Protein AF-A0A8H2HN13-F1 (afdb_monomer_lite)

Radius of gyration: 22.4 Å; chains: 1; bounding box: 30×19×78 Å

Structure (mmCIF, N/CA/C/O backbone):
data_AF-A0A8H2HN13-F1
#
_entry.id   AF-A0A8H2HN13-F1
#
loop_
_atom_site.group_PDB
_atom_site.id
_atom_site.type_symbol
_atom_site.label_atom_id
_atom_site.label_alt_id
_atom_site.label_comp_id
_atom_site.label_asym_id
_atom_site.label_entity_id
_atom_site.label_seq_id
_atom_site.pdbx_PDB_ins_code
_atom_site.Cartn_x
_atom_site.Cartn_y
_atom_site.Cartn_z
_atom_site.occupancy
_atom_site.B_iso_or_equiv
_atom_site.auth_seq_id
_atom_site.auth_comp_id
_atom_site.auth_asym_id
_atom_site.auth_atom_id
_atom_site.pdbx_PDB_model_num
ATOM 1 N N . MET A 1 1 ? -14.056 -3.056 25.991 1.00 45.50 1 MET A N 1
ATOM 2 C CA . MET A 1 1 ? -13.166 -2.652 24.880 1.00 45.50 1 MET A CA 1
ATOM 3 C C . MET A 1 1 ? -14.004 -1.915 23.842 1.00 45.50 1 MET A C 1
ATOM 5 O O . MET A 1 1 ? -14.759 -2.570 23.143 1.00 45.50 1 MET A O 1
ATOM 9 N N . ALA A 1 2 ? -13.962 -0.580 23.796 1.00 52.31 2 ALA A N 1
ATOM 10 C CA . ALA A 1 2 ? -14.734 0.209 22.820 1.00 52.31 2 ALA A CA 1
ATOM 11 C C . ALA A 1 2 ? -14.078 1.577 22.530 1.00 52.31 2 ALA A C 1
ATOM 13 O O . ALA A 1 2 ? -14.755 2.594 22.452 1.00 52.31 2 ALA A O 1
ATOM 14 N N . LEU A 1 3 ? -12.744 1.620 22.406 1.00 58.16 3 LEU A N 1
ATOM 15 C CA . LEU A 1 3 ? -12.047 2.841 21.965 1.00 58.16 3 LEU A CA 1
ATOM 16 C C . LEU A 1 3 ? -12.113 3.004 20.434 1.00 58.16 3 LEU A C 1
ATOM 18 O O . LEU A 1 3 ? -12.082 4.109 19.902 1.00 58.16 3 LEU A O 1
ATOM 22 N N . SER A 1 4 ? -12.237 1.888 19.707 1.00 57.34 4 SER A N 1
ATOM 23 C CA . SER A 1 4 ? -12.197 1.854 18.243 1.00 57.34 4 SER A CA 1
ATOM 24 C C . SER A 1 4 ? -13.470 2.360 17.568 1.00 57.34 4 SER A C 1
ATOM 26 O O . SER A 1 4 ? -13.464 2.508 16.353 1.00 57.34 4 SER A O 1
ATOM 28 N N . THR A 1 5 ? -14.550 2.655 18.295 1.00 60.50 5 THR A N 1
ATOM 29 C CA . THR A 1 5 ? -15.780 3.245 17.729 1.00 60.50 5 THR A CA 1
ATOM 30 C C . THR A 1 5 ? -15.866 4.759 17.919 1.00 60.50 5 THR A C 1
ATOM 32 O O . THR A 1 5 ? -16.649 5.390 17.220 1.00 60.50 5 THR A O 1
ATOM 35 N N . SER A 1 6 ? -15.060 5.349 18.811 1.00 69.12 6 SER A N 1
ATOM 36 C CA . SER A 1 6 ? -15.041 6.797 19.083 1.00 69.12 6 SER A CA 1
ATOM 37 C C . SER A 1 6 ? -13.799 7.518 18.556 1.00 69.12 6 SER A C 1
ATOM 39 O O . SER A 1 6 ? -13.800 8.743 18.475 1.00 69.12 6 SER A O 1
ATOM 41 N N . LEU A 1 7 ? -12.735 6.786 18.206 1.00 79.31 7 LEU A N 1
ATOM 42 C CA . LEU A 1 7 ? -11.509 7.387 17.681 1.00 79.31 7 LEU A CA 1
ATOM 43 C C . LEU A 1 7 ? -11.776 8.111 16.353 1.00 79.31 7 LEU A C 1
ATOM 45 O O . LEU A 1 7 ? -12.386 7.490 15.492 1.00 79.31 7 LEU A O 1
ATOM 49 N N . PRO A 1 8 ? -11.282 9.332 16.114 1.00 89.19 8 PRO A N 1
ATOM 50 C CA . PRO A 1 8 ? -11.290 9.954 14.789 1.00 89.19 8 PRO A CA 1
ATOM 51 C C . PRO A 1 8 ? -10.634 9.073 13.715 1.00 89.19 8 PRO A C 1
ATOM 53 O O . PRO A 1 8 ? -9.735 8.278 14.010 1.00 89.19 8 PRO A O 1
ATOM 56 N N . THR A 1 9 ? -11.094 9.190 12.469 1.00 90.06 9 THR A N 1
ATOM 57 C CA . THR A 1 9 ? -10.590 8.383 11.343 1.00 90.06 9 THR A CA 1
ATOM 58 C C . THR A 1 9 ? -9.098 8.623 11.107 1.00 90.06 9 THR A C 1
ATOM 60 O O . THR A 1 9 ? -8.364 7.683 10.828 1.00 90.06 9 THR A O 1
ATOM 63 N N . GLU A 1 10 ? -8.618 9.843 11.331 1.00 90.12 10 GLU A N 1
ATOM 64 C CA . GLU A 1 10 ? -7.220 10.250 11.182 1.00 90.12 10 GLU A CA 1
ATOM 65 C C . GLU A 1 10 ? -6.292 9.471 12.121 1.00 90.12 10 GLU A C 1
ATOM 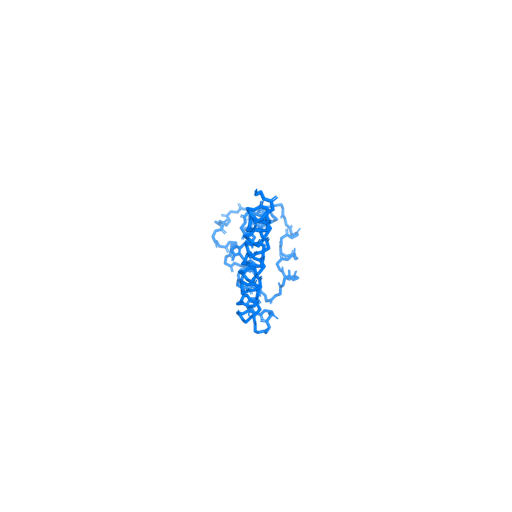67 O O . GLU A 1 10 ? -5.192 9.078 11.736 1.00 90.12 10 GLU A O 1
ATOM 72 N N . LEU A 1 11 ? -6.742 9.198 13.351 1.00 91.69 11 LEU A N 1
ATOM 7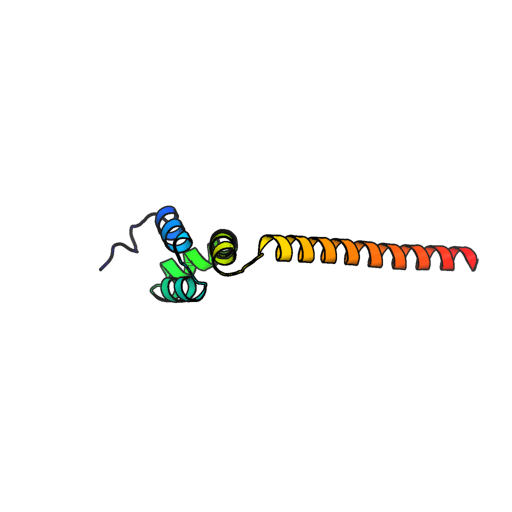3 C CA . LEU A 1 11 ? -5.963 8.399 14.297 1.00 91.69 11 LEU A CA 1
ATOM 74 C C . LEU A 1 11 ? -5.916 6.932 13.881 1.00 91.69 11 LEU A C 1
ATOM 76 O O . LEU A 1 11 ? -4.880 6.290 14.021 1.00 91.69 11 LEU A O 1
ATOM 80 N N . VAL A 1 12 ? -7.012 6.408 13.333 1.00 91.75 12 VAL A N 1
ATOM 81 C CA . VAL A 1 12 ? -7.038 5.049 12.784 1.00 91.75 12 VAL A CA 1
ATOM 82 C C . VAL A 1 12 ? -6.087 4.928 11.590 1.00 91.75 12 VAL A C 1
ATOM 84 O O . VAL A 1 12 ? -5.357 3.945 11.500 1.00 91.75 12 VAL A O 1
ATOM 87 N N . LEU A 1 13 ? -6.046 5.933 10.710 1.00 92.75 13 LEU A N 1
ATOM 88 C CA . LEU A 1 13 ? -5.117 5.969 9.577 1.00 92.75 13 LEU A CA 1
ATOM 89 C C . LEU A 1 13 ? -3.658 5.987 10.037 1.00 92.75 13 LEU A C 1
ATOM 91 O O . LEU A 1 13 ? -2.869 5.199 9.528 1.00 92.75 13 LEU A O 1
ATOM 95 N N . ARG A 1 14 ? -3.314 6.773 11.066 1.00 91.81 14 ARG A N 1
ATOM 96 C CA . ARG A 1 14 ? -1.962 6.724 11.650 1.00 91.81 14 ARG A CA 1
ATOM 97 C C . ARG A 1 14 ? -1.600 5.347 12.199 1.00 91.81 14 ARG A C 1
ATOM 99 O O . ARG A 1 14 ? -0.479 4.897 12.016 1.00 91.81 14 ARG A O 1
ATOM 106 N N . VAL A 1 15 ? -2.536 4.648 12.845 1.00 92.62 15 VAL A N 1
ATOM 107 C CA . VAL A 1 15 ? -2.280 3.273 13.316 1.00 92.62 15 VAL A CA 1
ATOM 108 C C . VAL A 1 15 ? -1.997 2.336 12.139 1.00 92.62 15 VAL A C 1
ATOM 110 O O . VAL A 1 15 ? -1.104 1.498 12.228 1.00 92.62 15 VAL A O 1
ATOM 113 N N . TYR A 1 16 ? -2.720 2.492 11.029 1.00 93.38 16 TYR A N 1
ATOM 114 C CA . TYR A 1 16 ? -2.449 1.734 9.812 1.00 93.38 16 TYR A CA 1
ATOM 115 C C . TYR A 1 16 ? -1.090 2.061 9.181 1.00 93.38 16 TYR A C 1
ATOM 117 O O . TYR A 1 16 ? -0.413 1.157 8.699 1.00 93.38 16 TYR A O 1
ATOM 125 N N . GLU A 1 17 ? -0.678 3.329 9.186 1.00 91.50 17 GLU A N 1
ATOM 126 C CA . GLU A 1 17 ? 0.634 3.754 8.685 1.00 91.50 17 GLU A CA 1
ATOM 127 C C . GLU A 1 17 ? 1.787 3.151 9.490 1.00 91.50 17 GLU A C 1
ATOM 129 O O . GLU A 1 17 ? 2.856 2.921 8.932 1.00 91.50 17 GLU A O 1
ATOM 134 N N . GLU A 1 18 ? 1.584 2.843 10.773 1.00 91.69 18 GLU A N 1
ATOM 135 C CA . GLU A 1 18 ? 2.587 2.202 11.633 1.00 91.69 18 GLU A CA 1
ATOM 136 C C . GLU A 1 18 ? 2.727 0.688 11.407 1.00 91.69 18 GLU A C 1
ATOM 138 O O . GLU A 1 18 ? 3.711 0.086 11.852 1.00 91.69 18 GLU A O 1
ATOM 143 N N . CYS A 1 19 ? 1.808 0.063 10.663 1.00 92.44 19 CYS A N 1
ATOM 144 C CA . CYS A 1 19 ? 1.950 -1.333 10.263 1.00 92.44 19 CYS A CA 1
ATOM 145 C C . CYS A 1 19 ? 3.266 -1.554 9.496 1.00 92.44 19 CYS A C 1
ATOM 147 O O . CYS A 1 19 ? 3.718 -0.704 8.718 1.00 92.44 19 CYS A O 1
ATOM 149 N N . GLN A 1 20 ? 3.890 -2.708 9.737 1.00 90.88 20 GLN A N 1
ATOM 150 C CA . GLN A 1 20 ? 5.180 -3.064 9.142 1.00 90.88 20 GLN A CA 1
ATOM 151 C C . GLN A 1 20 ? 5.006 -3.956 7.920 1.00 90.88 20 GLN A C 1
ATOM 153 O O . GLN A 1 20 ? 5.840 -3.935 7.024 1.00 90.88 20 GLN A O 1
ATOM 158 N N . THR A 1 21 ? 3.913 -4.717 7.862 1.00 91.44 21 THR A N 1
ATOM 159 C CA . THR A 1 21 ? 3.586 -5.588 6.736 1.00 91.44 21 THR A CA 1
ATOM 160 C C . THR A 1 21 ? 2.151 -5.384 6.259 1.00 91.44 21 THR A C 1
ATOM 162 O O . THR A 1 21 ? 1.274 -4.945 7.006 1.00 91.44 21 THR A O 1
ATOM 165 N N . PHE A 1 22 ? 1.869 -5.778 5.014 1.00 90.81 22 PHE A N 1
ATOM 166 C CA . PHE A 1 22 ? 0.489 -5.847 4.521 1.00 90.81 22 PHE A CA 1
ATOM 167 C C . PHE A 1 22 ? -0.368 -6.834 5.321 1.00 90.81 22 PHE A C 1
ATOM 169 O O . PHE A 1 22 ? -1.573 -6.626 5.456 1.00 90.81 22 PHE A O 1
ATOM 176 N N . THR A 1 23 ? 0.242 -7.879 5.882 1.00 93.00 23 THR A N 1
ATOM 177 C CA . THR A 1 23 ? -0.443 -8.835 6.756 1.00 93.00 23 THR A CA 1
ATOM 178 C C . THR A 1 23 ? -0.967 -8.152 8.017 1.00 93.00 23 THR A C 1
ATOM 180 O O . THR A 1 23 ? -2.111 -8.392 8.396 1.00 93.00 23 THR A O 1
ATOM 183 N N . ASP A 1 24 ? -0.196 -7.245 8.621 1.00 93.69 24 ASP A N 1
ATOM 184 C CA . ASP A 1 24 ? -0.631 -6.492 9.807 1.00 93.69 24 ASP A CA 1
ATOM 185 C C . ASP A 1 24 ? -1.843 -5.611 9.493 1.00 93.69 24 ASP A C 1
ATOM 187 O O . ASP A 1 24 ? -2.822 -5.604 10.240 1.00 93.69 24 ASP A O 1
ATOM 191 N N . VAL A 1 25 ? -1.818 -4.931 8.343 1.00 93.44 25 VAL A N 1
ATOM 192 C CA . VAL A 1 25 ? -2.930 -4.098 7.859 1.00 93.44 25 VAL A CA 1
ATOM 193 C C . VAL A 1 25 ? -4.190 -4.939 7.645 1.00 93.44 25 VAL A C 1
ATOM 195 O O . VAL A 1 25 ? -5.281 -4.566 8.087 1.00 93.44 25 VAL A O 1
ATOM 198 N N . VAL A 1 26 ? -4.054 -6.099 6.993 1.00 93.12 26 VAL A N 1
ATOM 199 C CA . VAL A 1 26 ? -5.174 -7.021 6.756 1.00 93.12 26 VAL A CA 1
ATOM 200 C C . VAL A 1 26 ? -5.731 -7.532 8.083 1.00 93.12 26 VAL A C 1
ATOM 202 O O . VAL A 1 26 ? -6.942 -7.453 8.295 1.00 93.12 26 VAL A O 1
ATOM 205 N N . ASN A 1 27 ? -4.872 -7.957 9.008 1.00 95.06 27 ASN A N 1
ATOM 206 C CA . ASN A 1 27 ? -5.286 -8.416 10.330 1.00 95.06 27 ASN A CA 1
ATOM 207 C C . ASN A 1 27 ? -6.029 -7.313 11.095 1.00 95.06 27 ASN A C 1
ATOM 209 O O . ASN A 1 27 ? -7.136 -7.555 11.574 1.00 95.06 27 ASN A O 1
ATOM 213 N N . LEU A 1 28 ? -5.503 -6.086 11.119 1.00 93.38 28 LEU A N 1
ATOM 214 C CA . LEU A 1 28 ? -6.139 -4.943 11.778 1.00 93.38 28 LEU A CA 1
ATOM 215 C C . LEU A 1 28 ? -7.503 -4.599 11.156 1.00 93.38 28 LEU A C 1
ATOM 217 O O . LEU A 1 28 ? -8.489 -4.404 11.866 1.00 93.38 28 LEU A O 1
ATOM 221 N N . SER A 1 29 ? -7.595 -4.577 9.823 1.00 93.31 29 SER A N 1
ATOM 222 C CA . SER A 1 29 ? -8.863 -4.345 9.112 1.00 93.31 29 SER A CA 1
ATOM 223 C C . SER A 1 29 ? -9.890 -5.462 9.320 1.00 93.31 29 SER A C 1
ATOM 225 O O . SER A 1 29 ? -11.095 -5.229 9.221 1.00 93.31 29 SER A O 1
ATOM 227 N N . SER A 1 30 ? -9.449 -6.676 9.654 1.00 94.50 30 SER A N 1
ATOM 228 C CA . SER A 1 30 ? -10.348 -7.796 9.922 1.00 94.50 30 SER A CA 1
ATOM 229 C C . SER A 1 30 ? -11.040 -7.704 11.288 1.00 94.50 30 SER A C 1
ATOM 231 O O . SER A 1 30 ? -12.119 -8.277 11.441 1.00 94.50 30 SER A O 1
ATOM 233 N N . CYS A 1 31 ? -10.483 -6.941 12.240 1.00 92.88 31 CYS A N 1
ATOM 234 C CA . CYS A 1 31 ? -10.953 -6.894 13.625 1.00 92.88 31 CYS A CA 1
ATOM 235 C C . CYS A 1 31 ? -12.371 -6.331 13.787 1.00 92.88 31 CYS A C 1
ATOM 237 O O . CYS A 1 31 ? -13.104 -6.778 14.668 1.00 92.88 31 CYS A O 1
ATOM 239 N N . CYS A 1 32 ? -12.776 -5.341 12.984 1.00 91.69 32 CYS A N 1
ATOM 240 C CA . CYS A 1 32 ? -14.151 -4.841 13.011 1.00 91.69 32 CYS A CA 1
ATOM 241 C C . CYS A 1 32 ? -14.572 -4.162 11.703 1.00 91.69 32 CYS A C 1
ATOM 243 O O . CYS A 1 32 ? -13.743 -3.755 10.889 1.00 91.69 32 CYS A O 1
ATOM 245 N N . VAL A 1 33 ? -15.889 -4.001 11.531 1.00 92.56 33 VAL A N 1
ATOM 246 C CA . VAL A 1 33 ? -16.502 -3.400 10.333 1.00 92.56 33 VAL A CA 1
ATOM 247 C C . VAL A 1 33 ? -15.969 -1.993 10.068 1.00 92.56 33 VAL A C 1
ATOM 249 O O . VAL A 1 33 ? -15.641 -1.674 8.931 1.00 92.56 33 VAL A O 1
ATOM 252 N N . ARG A 1 34 ? -15.817 -1.173 11.114 1.00 90.94 34 ARG A N 1
ATOM 253 C CA . ARG A 1 34 ? -15.334 0.204 10.976 1.00 90.94 34 ARG A CA 1
ATOM 254 C C . ARG A 1 34 ? -13.905 0.266 10.433 1.00 90.94 34 ARG A C 1
ATOM 256 O O . ARG A 1 34 ? -13.638 1.032 9.515 1.00 90.94 34 ARG A O 1
ATOM 263 N N . LEU A 1 35 ? -12.997 -0.540 10.984 1.00 92.88 35 LEU A N 1
ATOM 264 C CA . LEU A 1 35 ? -11.604 -0.598 10.529 1.00 92.88 35 LEU A CA 1
ATOM 265 C C . LEU A 1 35 ? -11.524 -1.098 9.086 1.00 92.88 35 LEU A C 1
ATOM 267 O O . LEU A 1 35 ? -10.846 -0.498 8.256 1.00 92.88 35 LEU A O 1
ATOM 271 N N . ARG A 1 36 ? -12.306 -2.132 8.759 1.00 93.94 36 ARG A N 1
ATOM 272 C CA . ARG A 1 36 ? -12.440 -2.628 7.388 1.00 93.94 36 ARG A CA 1
ATOM 273 C C . ARG A 1 36 ? -12.890 -1.542 6.414 1.00 93.94 36 ARG A C 1
ATOM 275 O O . ARG A 1 36 ? -12.329 -1.435 5.329 1.00 93.94 36 ARG A O 1
ATOM 282 N N . GLN A 1 37 ? -13.892 -0.755 6.796 1.00 93.56 37 GLN A N 1
ATOM 283 C CA . GLN A 1 37 ? -14.419 0.321 5.965 1.00 93.56 37 GLN A CA 1
ATOM 284 C C . GLN A 1 37 ? -13.380 1.428 5.750 1.00 93.56 37 GLN A C 1
ATOM 286 O O . GLN A 1 37 ? -13.105 1.776 4.606 1.00 93.56 37 GLN A O 1
ATOM 291 N N . ILE A 1 38 ? -12.729 1.894 6.823 1.00 92.75 38 ILE A N 1
ATOM 292 C CA . ILE A 1 38 ? -11.665 2.909 6.740 1.00 92.75 38 ILE A CA 1
ATOM 293 C C . ILE A 1 38 ? -10.530 2.432 5.827 1.00 92.75 38 ILE A C 1
ATOM 295 O O . ILE A 1 38 ? -10.060 3.198 4.986 1.00 92.75 38 ILE A O 1
ATOM 299 N N . TRP A 1 39 ? -10.121 1.166 5.948 1.00 92.69 39 TRP A N 1
ATOM 300 C CA . TRP A 1 39 ? -9.124 0.565 5.063 1.00 92.69 39 TRP A CA 1
ATOM 301 C C . TRP A 1 39 ? -9.558 0.575 3.594 1.00 92.69 39 TRP A C 1
ATOM 303 O O . TRP A 1 39 ? -8.767 0.948 2.734 1.00 92.69 39 TRP A O 1
ATOM 313 N N . HIS A 1 40 ? -10.798 0.187 3.287 1.00 92.94 40 HIS A N 1
ATOM 314 C CA . HIS A 1 40 ? -11.286 0.180 1.906 1.00 92.94 40 HIS A CA 1
ATOM 315 C C . HIS A 1 40 ? -11.364 1.579 1.293 1.00 92.94 40 HIS A C 1
ATOM 317 O O . HIS A 1 40 ? -11.006 1.739 0.130 1.00 92.94 40 HIS A O 1
ATOM 323 N N . GLU A 1 41 ? -11.804 2.571 2.063 1.00 93.94 41 GLU A N 1
ATOM 324 C CA . GLU A 1 41 ? -11.954 3.955 1.598 1.00 93.94 41 GLU A CA 1
ATOM 325 C C . GLU A 1 41 ? -10.606 4.668 1.412 1.00 93.94 41 GLU A C 1
ATOM 327 O O . GLU A 1 41 ? -10.488 5.535 0.553 1.00 93.94 41 GLU A O 1
ATOM 332 N N . ASN A 1 42 ? -9.578 4.290 2.180 1.00 92.50 42 ASN A N 1
ATOM 333 C CA . ASN A 1 42 ? -8.283 4.988 2.218 1.00 92.50 42 ASN A CA 1
ATOM 334 C C . ASN A 1 42 ? -7.110 4.104 1.775 1.00 92.50 42 ASN A C 1
ATOM 336 O O . ASN A 1 42 ? -5.950 4.382 2.090 1.00 92.50 42 ASN A O 1
ATOM 340 N N . ARG A 1 43 ? -7.404 3.017 1.057 1.00 88.56 43 ARG A N 1
ATOM 341 C CA . ARG A 1 43 ? -6.427 1.984 0.707 1.00 88.56 43 ARG A CA 1
ATOM 342 C C . ARG A 1 43 ? -5.199 2.547 0.009 1.00 88.56 43 ARG A C 1
ATOM 344 O O . ARG A 1 43 ? -4.086 2.167 0.353 1.00 88.56 43 ARG A O 1
ATOM 351 N N . ASP A 1 44 ? -5.403 3.447 -0.944 1.00 85.25 44 ASP A N 1
ATOM 352 C CA . ASP A 1 44 ? -4.329 3.993 -1.776 1.00 85.25 44 ASP A CA 1
ATOM 353 C C . ASP A 1 44 ? -3.351 4.847 -0.960 1.00 85.25 44 ASP A C 1
ATOM 355 O O . ASP A 1 44 ? -2.146 4.823 -1.205 1.00 85.25 44 ASP A O 1
ATOM 359 N N . VAL A 1 45 ? -3.867 5.548 0.053 1.00 86.62 45 VAL A N 1
ATOM 360 C CA . VAL A 1 45 ? -3.075 6.398 0.949 1.00 86.62 45 VAL A CA 1
ATOM 361 C C . VAL A 1 45 ? -2.261 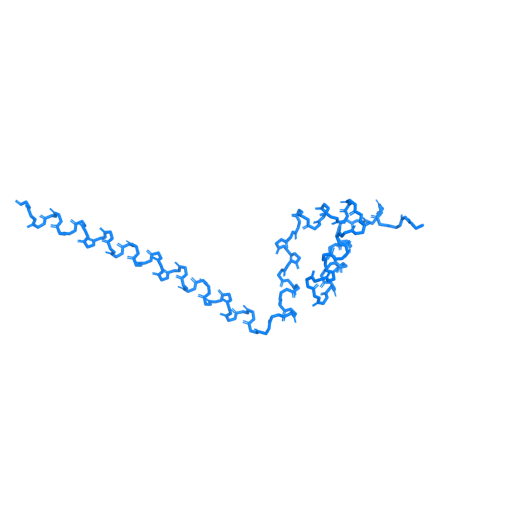5.546 1.918 1.00 86.62 45 VAL A C 1
ATOM 363 O O . VAL A 1 45 ? -1.082 5.809 2.116 1.00 86.62 45 VAL A O 1
ATOM 366 N N . VAL A 1 46 ? -2.862 4.498 2.485 1.00 88.25 46 VAL A N 1
ATOM 367 C CA . VAL A 1 46 ? -2.221 3.646 3.501 1.00 88.25 46 VAL A CA 1
ATOM 368 C C . VAL A 1 46 ? -1.279 2.606 2.889 1.00 88.25 46 VAL A C 1
ATOM 370 O O . VAL A 1 46 ? -0.237 2.285 3.460 1.00 88.25 46 VAL A O 1
ATOM 373 N N . ALA A 1 47 ? -1.624 2.050 1.726 1.00 86.38 47 ALA A N 1
ATOM 374 C CA . ALA A 1 47 ? -0.842 0.983 1.111 1.00 86.38 47 ALA A CA 1
ATOM 375 C C . ALA A 1 47 ? 0.551 1.457 0.685 1.00 86.38 47 ALA A C 1
ATOM 377 O O . ALA A 1 47 ? 1.489 0.666 0.720 1.00 86.38 47 ALA A O 1
ATOM 378 N N . PHE A 1 48 ? 0.697 2.727 0.303 1.00 86.38 48 PHE A N 1
ATOM 379 C CA . PHE A 1 48 ? 1.958 3.274 -0.189 1.00 86.38 48 PHE A CA 1
ATOM 380 C C . PHE A 1 48 ? 3.047 3.378 0.904 1.00 86.38 48 PHE A C 1
ATOM 382 O O . PHE A 1 48 ? 4.124 2.814 0.701 1.00 86.38 48 PHE A O 1
ATOM 389 N N . PRO A 1 49 ? 2.798 3.979 2.088 1.00 87.06 49 PRO A N 1
ATOM 390 C CA . PRO A 1 49 ? 3.733 3.944 3.215 1.00 87.06 49 PRO A CA 1
ATOM 391 C C . PRO A 1 49 ? 4.125 2.528 3.643 1.00 87.06 49 PRO A C 1
ATOM 393 O O . PRO A 1 49 ? 5.288 2.271 3.940 1.00 87.06 49 PRO A O 1
ATOM 396 N N . VAL A 1 50 ? 3.174 1.590 3.647 1.00 88.94 50 VAL A N 1
ATOM 397 C CA . VAL A 1 50 ? 3.448 0.191 4.007 1.00 88.94 50 VAL A CA 1
ATOM 398 C C . VAL A 1 50 ? 4.297 -0.490 2.930 1.00 88.94 50 VAL A C 1
ATOM 400 O O . VAL A 1 50 ? 5.247 -1.200 3.254 1.00 88.94 50 VAL A O 1
ATOM 403 N N . ALA A 1 51 ? 4.024 -0.229 1.649 1.00 85.56 51 ALA A N 1
ATOM 404 C CA . ALA A 1 51 ? 4.825 -0.736 0.538 1.00 85.56 51 ALA A CA 1
ATOM 405 C C . ALA A 1 51 ? 6.287 -0.281 0.631 1.00 85.56 51 ALA A C 1
ATOM 407 O O . ALA A 1 51 ? 7.178 -1.110 0.469 1.00 85.56 51 ALA A O 1
ATOM 408 N N . LEU A 1 52 ? 6.528 0.997 0.951 1.00 85.38 52 LEU A N 1
ATOM 409 C CA . LEU A 1 52 ? 7.876 1.553 1.125 1.00 85.38 52 LEU A CA 1
ATOM 410 C C . LEU A 1 52 ? 8.690 0.830 2.207 1.00 85.38 52 LEU A C 1
ATOM 412 O O . LEU A 1 52 ? 9.905 0.716 2.076 1.00 85.38 52 LEU A O 1
ATOM 416 N N . LYS A 1 53 ? 8.040 0.330 3.265 1.00 86.25 53 LYS A N 1
ATOM 417 C CA . LYS A 1 53 ? 8.712 -0.423 4.338 1.00 86.25 53 LYS A CA 1
ATOM 418 C C . LYS A 1 53 ? 9.023 -1.867 3.944 1.00 86.25 53 LYS A C 1
ATOM 420 O O . LYS A 1 53 ? 10.030 -2.416 4.379 1.00 86.25 53 LYS A O 1
ATOM 425 N N . VAL A 1 54 ? 8.145 -2.494 3.159 1.00 85.62 54 VAL A N 1
ATOM 426 C CA . VAL A 1 54 ? 8.203 -3.936 2.855 1.00 85.62 54 VAL A CA 1
ATOM 427 C C . VAL A 1 54 ? 9.011 -4.235 1.594 1.00 85.62 54 VAL A C 1
ATOM 429 O O . VAL A 1 54 ? 9.642 -5.287 1.504 1.00 85.62 54 VAL A O 1
ATOM 432 N N . LEU A 1 55 ? 8.963 -3.351 0.597 1.00 80.69 55 LEU A N 1
ATOM 433 C CA . LEU A 1 55 ? 9.541 -3.593 -0.719 1.00 80.69 55 LEU A CA 1
ATOM 434 C C . LEU A 1 55 ? 10.893 -2.881 -0.851 1.00 80.69 55 LEU A C 1
ATOM 436 O O . LEU A 1 55 ? 10.927 -1.657 -1.005 1.00 80.69 55 LEU A O 1
ATOM 440 N N . PRO A 1 56 ? 12.020 -3.618 -0.848 1.00 73.50 56 PRO A N 1
ATOM 441 C CA . PRO A 1 56 ? 13.300 -3.023 -1.197 1.00 73.50 56 PRO A CA 1
ATOM 442 C C . PRO A 1 56 ? 13.236 -2.478 -2.631 1.00 73.50 56 PRO A C 1
ATOM 444 O O . PRO A 1 56 ? 12.722 -3.143 -3.530 1.00 73.50 56 PRO A O 1
ATOM 447 N N . ALA A 1 57 ? 13.746 -1.258 -2.830 1.00 81.81 57 ALA A N 1
ATOM 448 C CA . ALA A 1 57 ? 13.736 -0.543 -4.112 1.00 81.81 57 ALA A CA 1
ATOM 449 C C . ALA A 1 57 ? 12.329 -0.281 -4.704 1.00 81.81 57 ALA A C 1
ATOM 451 O O . ALA A 1 57 ? 12.141 -0.278 -5.922 1.00 81.81 57 ALA A O 1
ATOM 452 N N . PHE A 1 58 ? 11.323 -0.033 -3.854 1.00 81.12 58 PHE A N 1
ATOM 453 C CA . PHE A 1 58 ? 9.964 0.303 -4.300 1.00 81.12 58 PHE A CA 1
ATOM 454 C C . PHE A 1 58 ? 9.918 1.491 -5.276 1.00 81.12 58 PHE A C 1
ATOM 456 O O . PHE A 1 58 ? 9.186 1.447 -6.266 1.00 81.12 58 PHE A O 1
ATOM 463 N N . ASP A 1 59 ? 10.739 2.518 -5.046 1.00 80.50 59 ASP A N 1
ATOM 464 C CA . ASP A 1 59 ? 10.836 3.675 -5.941 1.00 80.50 59 ASP A CA 1
ATOM 465 C C . ASP A 1 59 ? 11.328 3.282 -7.340 1.00 80.50 59 ASP A C 1
ATOM 467 O O . ASP A 1 59 ? 10.730 3.687 -8.340 1.00 80.50 59 ASP A O 1
ATOM 471 N N . ASP A 1 60 ? 12.343 2.420 -7.433 1.00 83.81 60 ASP A N 1
ATOM 472 C CA . ASP A 1 60 ? 12.855 1.926 -8.716 1.00 83.81 60 ASP A CA 1
ATOM 473 C C . ASP A 1 60 ? 11.803 1.088 -9.450 1.00 83.81 60 ASP A C 1
ATOM 475 O O . ASP A 1 60 ? 11.631 1.207 -10.670 1.00 83.81 60 ASP A O 1
ATOM 479 N N . ALA A 1 61 ? 11.039 0.277 -8.713 1.00 84.62 61 ALA A N 1
ATOM 480 C CA . ALA A 1 61 ? 9.921 -0.474 -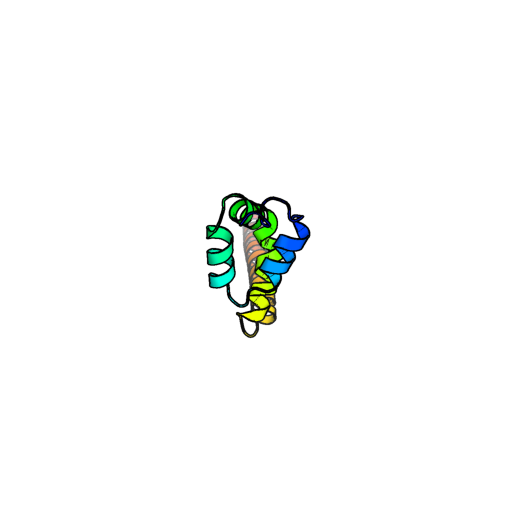9.270 1.00 84.62 61 ALA A CA 1
ATOM 481 C C . ALA A 1 61 ? 8.839 0.468 -9.828 1.00 84.62 61 ALA A C 1
ATOM 483 O O . ALA A 1 61 ? 8.355 0.264 -10.945 1.00 84.62 61 ALA A O 1
ATOM 484 N N . LEU A 1 62 ? 8.496 1.542 -9.109 1.00 84.50 62 LEU A N 1
ATOM 485 C CA . LEU A 1 62 ? 7.535 2.546 -9.573 1.00 84.50 62 LEU A CA 1
ATOM 486 C C . LEU A 1 62 ? 8.027 3.306 -10.806 1.00 84.50 62 LEU A C 1
ATOM 488 O O . LEU A 1 62 ? 7.254 3.506 -11.749 1.00 84.50 62 LEU A O 1
ATOM 492 N N . ILE A 1 63 ? 9.300 3.708 -10.827 1.00 88.25 63 ILE A N 1
ATOM 493 C CA . ILE A 1 63 ? 9.933 4.345 -11.988 1.00 88.25 63 ILE A CA 1
ATOM 494 C C . ILE A 1 63 ? 9.850 3.408 -13.194 1.00 88.25 63 ILE A C 1
ATOM 496 O O . ILE A 1 63 ? 9.409 3.822 -14.268 1.00 88.25 63 ILE A O 1
ATOM 500 N N . THR A 1 64 ? 10.184 2.132 -13.006 1.00 91.25 64 THR A N 1
ATOM 501 C CA . THR A 1 64 ? 10.149 1.114 -14.063 1.00 91.25 64 THR A CA 1
ATOM 502 C C . THR A 1 64 ? 8.737 0.908 -14.609 1.00 91.25 64 THR A C 1
ATOM 504 O O . THR A 1 64 ? 8.540 0.887 -15.827 1.00 91.25 64 THR A O 1
ATOM 507 N N . ILE A 1 65 ? 7.728 0.817 -13.737 1.00 89.75 65 ILE A N 1
ATOM 508 C CA . ILE A 1 65 ? 6.319 0.695 -14.142 1.00 89.75 65 ILE A CA 1
ATOM 509 C C . ILE A 1 65 ? 5.896 1.911 -14.976 1.00 89.75 65 ILE A C 1
ATOM 511 O O . ILE A 1 65 ? 5.309 1.751 -16.051 1.00 89.75 65 ILE A O 1
ATOM 515 N N . ARG A 1 66 ? 6.230 3.128 -14.527 1.00 90.50 66 ARG A N 1
ATOM 516 C CA . ARG A 1 66 ? 5.905 4.368 -15.250 1.00 90.50 66 ARG A CA 1
ATOM 517 C C . ARG A 1 66 ? 6.605 4.432 -16.606 1.00 90.50 66 ARG A C 1
ATOM 519 O O . ARG A 1 66 ? 5.952 4.715 -17.610 1.00 90.50 66 ARG A O 1
ATOM 526 N N . ALA A 1 67 ? 7.896 4.114 -16.657 1.00 92.94 67 ALA A N 1
ATOM 527 C CA . ALA A 1 67 ? 8.666 4.081 -17.897 1.00 92.94 67 ALA A CA 1
ATOM 528 C C . ALA A 1 67 ? 8.082 3.069 -18.895 1.00 92.94 67 ALA A C 1
ATOM 530 O O . ALA A 1 67 ? 7.911 3.382 -20.073 1.00 92.94 67 ALA A O 1
ATOM 531 N N . THR A 1 68 ? 7.684 1.889 -18.414 1.00 94.75 68 THR A N 1
ATOM 532 C CA . THR A 1 68 ? 7.062 0.842 -19.237 1.00 94.75 68 THR A CA 1
ATOM 533 C C . THR A 1 68 ? 5.707 1.292 -19.792 1.00 94.75 68 THR A C 1
ATOM 535 O O . THR A 1 68 ? 5.410 1.063 -20.966 1.00 94.75 68 THR A O 1
ATOM 538 N N . ALA A 1 69 ? 4.890 1.980 -18.988 1.00 93.50 69 ALA A N 1
ATOM 539 C CA . ALA A 1 69 ? 3.608 2.524 -19.435 1.00 93.50 69 ALA A CA 1
ATOM 540 C C . ALA A 1 69 ? 3.779 3.579 -20.545 1.00 93.50 69 ALA A C 1
ATOM 542 O O . ALA A 1 69 ? 3.059 3.541 -21.545 1.00 93.50 69 ALA A O 1
ATOM 543 N N . VAL A 1 70 ? 4.766 4.471 -20.405 1.00 93.69 70 VAL A N 1
ATOM 544 C CA . VAL A 1 70 ? 5.106 5.481 -21.423 1.00 93.69 70 VAL A CA 1
ATOM 545 C C . VAL A 1 70 ? 5.659 4.830 -22.693 1.00 93.69 70 VAL A C 1
ATOM 547 O O . VAL A 1 70 ? 5.252 5.176 -23.801 1.00 93.69 70 VAL A O 1
ATOM 550 N N . ALA A 1 71 ? 6.550 3.846 -22.565 1.00 94.19 71 ALA A N 1
ATOM 551 C CA . ALA A 1 71 ? 7.077 3.120 -23.717 1.00 94.19 71 ALA A CA 1
ATOM 552 C C . ALA A 1 71 ? 5.953 2.424 -24.504 1.00 94.19 71 ALA A C 1
ATOM 554 O O . ALA A 1 71 ? 5.903 2.505 -25.733 1.00 94.19 71 ALA A O 1
ATOM 555 N N . LYS A 1 72 ? 5.000 1.805 -23.797 1.00 94.50 72 LYS A N 1
ATOM 556 C CA . LYS A 1 72 ? 3.844 1.139 -24.404 1.00 94.50 72 LYS A CA 1
ATOM 557 C C . LYS A 1 72 ? 2.950 2.113 -25.175 1.00 94.50 72 LYS A C 1
ATOM 559 O O . LYS A 1 72 ? 2.546 1.794 -26.292 1.00 94.50 72 LYS A O 1
ATOM 564 N N . SER A 1 73 ? 2.641 3.287 -24.618 1.00 92.00 73 SER A N 1
ATOM 565 C CA . SER A 1 73 ? 1.803 4.279 -25.308 1.00 92.00 73 SER A CA 1
ATOM 566 C C . SER A 1 73 ? 2.485 4.820 -26.569 1.00 92.00 73 SER A C 1
ATOM 568 O O . SER A 1 73 ? 1.854 4.912 -27.624 1.00 92.00 73 SER A O 1
ATOM 570 N N . ASN A 1 74 ? 3.792 5.082 -26.499 1.00 93.00 74 ASN A N 1
ATOM 571 C CA . ASN A 1 74 ? 4.584 5.524 -27.645 1.00 93.00 74 ASN A CA 1
ATOM 572 C C . ASN A 1 74 ? 4.632 4.475 -28.759 1.00 93.00 74 ASN A C 1
ATOM 574 O O . ASN A 1 74 ? 4.495 4.822 -29.931 1.00 93.00 74 ASN A O 1
ATOM 578 N N . LEU A 1 75 ? 4.763 3.194 -28.406 1.00 92.50 75 LEU A N 1
ATOM 579 C CA . LEU A 1 75 ? 4.770 2.103 -29.379 1.00 92.50 75 LEU A CA 1
ATOM 580 C C . LEU A 1 75 ? 3.428 2.005 -30.119 1.00 92.50 75 LEU A C 1
ATOM 582 O O . LEU A 1 75 ? 3.405 1.901 -31.345 1.00 92.50 75 LEU A O 1
ATOM 586 N N . VAL A 1 76 ? 2.306 2.124 -29.403 1.00 92.19 76 VAL A N 1
ATOM 587 C CA . VAL A 1 76 ? 0.966 2.151 -30.016 1.00 92.19 76 VAL A CA 1
ATOM 588 C C . VAL A 1 76 ? 0.820 3.331 -30.981 1.00 92.19 76 VAL A C 1
ATOM 590 O O . VAL A 1 76 ? 0.330 3.156 -32.099 1.00 92.19 76 VAL A O 1
ATOM 593 N N . ASN A 1 77 ? 1.278 4.521 -30.586 1.00 90.06 77 ASN A N 1
ATOM 594 C CA . ASN A 1 77 ? 1.236 5.711 -31.439 1.00 90.06 77 ASN A CA 1
ATOM 595 C C . ASN A 1 77 ? 2.103 5.550 -32.693 1.00 90.06 77 ASN A C 1
ATOM 597 O O . ASN A 1 77 ? 1.669 5.897 -33.791 1.00 90.06 77 ASN A O 1
ATOM 601 N N . TYR A 1 78 ? 3.297 4.973 -32.549 1.00 89.81 78 TYR A N 1
ATOM 602 C CA . TYR A 1 78 ? 4.186 4.692 -33.672 1.00 89.81 78 TYR A CA 1
ATOM 603 C C . TYR A 1 78 ? 3.537 3.744 -34.687 1.00 89.81 78 TYR A C 1
ATOM 605 O O . TYR A 1 78 ? 3.489 4.058 -35.875 1.00 89.81 78 TYR A O 1
ATOM 613 N N . VAL A 1 79 ? 2.967 2.624 -34.228 1.00 89.81 79 VAL A N 1
ATOM 614 C CA . VAL A 1 79 ? 2.264 1.658 -35.094 1.00 89.81 79 VAL A CA 1
ATOM 615 C C . VAL A 1 79 ? 1.069 2.304 -35.802 1.00 89.81 79 VAL A C 1
ATOM 617 O O . VAL A 1 79 ? 0.844 2.084 -36.992 1.00 89.81 79 VAL A O 1
ATOM 620 N N . ARG A 1 80 ? 0.305 3.147 -35.101 1.00 85.94 80 ARG A N 1
ATOM 621 C CA . ARG A 1 80 ? -0.840 3.853 -35.692 1.00 85.94 80 ARG A CA 1
ATOM 622 C C . ARG A 1 80 ? -0.411 4.825 -36.793 1.00 85.94 80 ARG A C 1
ATOM 624 O O . ARG A 1 80 ? -1.064 4.892 -37.834 1.00 85.94 80 ARG A O 1
ATOM 631 N N . ASN A 1 81 ? 0.683 5.548 -36.572 1.00 85.12 81 ASN A N 1
ATOM 632 C CA . ASN A 1 81 ? 1.218 6.516 -37.527 1.00 85.12 81 ASN A CA 1
ATOM 633 C C . ASN A 1 81 ? 1.853 5.839 -38.749 1.00 85.12 81 ASN A C 1
ATOM 635 O O . ASN A 1 81 ? 1.701 6.316 -39.869 1.00 85.12 81 ASN A O 1
ATOM 639 N N . THR A 1 82 ? 2.522 4.698 -38.588 1.00 83.00 82 THR A N 1
ATOM 640 C CA . THR A 1 82 ? 3.064 3.956 -39.739 1.00 83.00 82 THR A CA 1
ATOM 641 C C . THR A 1 82 ? 1.959 3.317 -40.587 1.00 83.00 82 THR A C 1
ATOM 643 O O . THR A 1 82 ? 2.050 3.313 -41.819 1.00 83.00 82 THR A O 1
ATOM 646 N N . ALA A 1 83 ? 0.867 2.862 -39.964 1.00 73.94 83 ALA A N 1
ATOM 647 C CA . ALA A 1 83 ? -0.316 2.345 -40.657 1.00 73.94 83 ALA A CA 1
ATOM 648 C C . ALA A 1 83 ? -1.102 3.418 -41.444 1.00 73.94 83 ALA A C 1
ATOM 650 O O . ALA A 1 83 ? -1.736 3.107 -42.455 1.00 73.94 83 ALA A O 1
ATOM 651 N N . SER A 1 84 ? -1.088 4.685 -41.012 1.00 69.56 84 SER A N 1
ATOM 652 C CA . SER A 1 84 ? -1.723 5.785 -41.756 1.00 69.56 84 SER A CA 1
ATOM 653 C C . SER A 1 84 ? -0.877 6.250 -42.948 1.00 69.56 84 SER A C 1
ATOM 655 O O . SER A 1 84 ? -1.423 6.506 -44.022 1.00 69.56 84 SER A O 1
ATOM 657 N N . ILE A 1 85 ? 0.453 6.278 -42.804 1.00 66.50 85 ILE A N 1
ATOM 658 C CA . ILE A 1 85 ? 1.391 6.628 -43.885 1.00 66.50 85 ILE A CA 1
ATOM 659 C C . ILE A 1 85 ? 1.334 5.599 -45.024 1.00 66.50 85 ILE A C 1
ATOM 661 O O . ILE A 1 85 ? 1.299 5.969 -46.197 1.00 66.50 85 ILE A O 1
ATOM 665 N N . THR A 1 86 ? 1.270 4.307 -44.701 1.00 63.97 86 THR A N 1
ATOM 666 C CA . THR A 1 86 ? 1.170 3.231 -45.706 1.00 63.97 86 THR A CA 1
ATOM 667 C C . THR A 1 86 ? -0.145 3.261 -46.487 1.00 63.97 86 THR A C 1
ATOM 669 O O . THR A 1 86 ? -0.138 2.987 -47.683 1.00 63.97 86 THR A O 1
ATOM 672 N N . LYS A 1 87 ? -1.258 3.680 -45.868 1.00 60.69 87 LYS A N 1
ATOM 673 C CA . LYS A 1 87 ? -2.536 3.892 -46.573 1.00 60.69 87 LYS A CA 1
ATOM 674 C C . LYS A 1 87 ? -2.534 5.113 -47.502 1.00 60.69 87 LYS A C 1
ATOM 676 O O . LYS A 1 87 ? -3.245 5.096 -48.500 1.00 60.69 87 LYS A O 1
ATOM 681 N N . SER A 1 88 ? -1.754 6.150 -47.193 1.00 59.91 88 SER A N 1
ATOM 682 C CA . SER A 1 88 ? -1.619 7.356 -48.032 1.00 59.91 88 SER A CA 1
ATOM 683 C C . SER A 1 88 ? -0.815 7.097 -49.313 1.00 59.91 88 SER A C 1
ATOM 685 O O . SER A 1 88 ? -1.099 7.674 -50.353 1.00 59.91 88 SER A O 1
ATOM 687 N N . ARG A 1 89 ? 0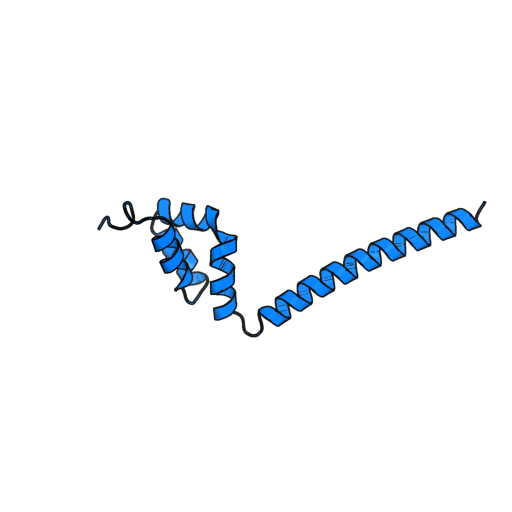.161 6.181 -49.259 1.00 57.53 89 ARG A N 1
ATOM 688 C CA . ARG A 1 89 ? 1.064 5.860 -50.380 1.00 57.53 89 ARG A CA 1
ATOM 689 C C . ARG A 1 89 ? 0.497 4.866 -51.407 1.00 57.53 89 ARG A C 1
ATOM 691 O O . ARG A 1 89 ? 1.164 4.600 -52.399 1.00 57.53 89 ARG A O 1
ATOM 698 N N . ALA A 1 90 ? -0.673 4.286 -51.137 1.00 56.72 90 ALA A N 1
ATOM 699 C CA . ALA A 1 90 ? -1.339 3.284 -51.978 1.00 56.72 90 ALA A CA 1
ATOM 700 C C . ALA A 1 90 ? -2.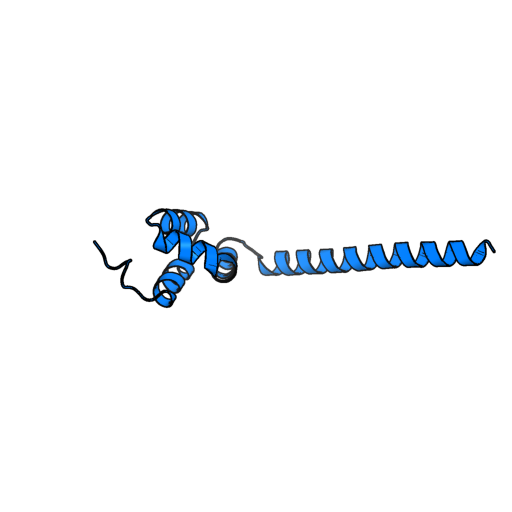553 3.841 -52.758 1.00 56.72 90 ALA A C 1
ATOM 702 O O . ALA A 1 90 ? -3.305 3.067 -53.349 1.00 56.72 90 ALA A O 1
ATOM 703 N N . LYS A 1 91 ? -2.758 5.164 -52.727 1.00 47.88 91 LYS A N 1
ATOM 704 C CA . LYS A 1 91 ? -3.674 5.920 -53.592 1.00 47.88 91 LYS A CA 1
ATOM 705 C C . LYS A 1 91 ? -2.861 6.730 -54.591 1.00 47.88 91 LYS A C 1
ATOM 707 O O . LYS A 1 91 ? -3.386 6.922 -55.705 1.00 47.88 91 LYS A O 1
#

Foldseek 3Di:
DPPVPVDDLVVLLVVLLPDQAPVSLVVQLVPDPVSVVSCVVCVVVSVVSNCVNPDVPVVVVVVVVVVVVVVVVVVVVVVVVVVVVVVVVVD

pLDDT: mean 84.85, std 12.14, range [45.5, 95.06]

Sequence (91 aa):
MALSTSLPTELVLRVYEECQTFTDVVNLSSCCVRLRQIWHENRDVVAFPVALKVLPAFDDALITIRATAVAKSNLVNYVRNTASITKSRAK

Secondary structure (DSSP, 8-state):
--STTTS-HHHHHHHHHT-SSHHHHHHHHHS-HHHHHHHHHTHHHHHHHHHHHHSTTHHHHHHHHHHHHHHHHHHHHHHHHHHHHHHHTT-

Organism: Orbilia oligospora (NCBI:txid2813651)